Protein AF-A0A9W4SRP0-F1 (afdb_monomer_lite)

Organism: NCBI:txid1117311

Sequence (73 aa):
MEQIRDTYESANPFSDTLTKEEIIREIAKAYGPSPKLQKSEKLQSSKIDRLESKIDEIAIVDRKVIRKIIVSN

pLDDT: mean 79.82, std 9.96, range [54.06, 95.0]

Radius of gyration: 25.27 Å; chains: 1; bounding box: 57×15×59 Å

Structure (mmCIF, N/CA/C/O backbone):
data_AF-A0A9W4SRP0-F1
#
_entry.id   AF-A0A9W4SRP0-F1
#
loop_
_atom_site.group_PDB
_atom_site.id
_atom_site.type_symbol
_atom_site.label_atom_id
_atom_site.label_alt_id
_atom_site.label_comp_id
_atom_site.label_asym_id
_atom_site.label_entity_id
_atom_site.label_seq_id
_atom_site.pdbx_PDB_ins_code
_atom_site.Cartn_x
_atom_site.Cartn_y
_atom_site.Cartn_z
_atom_site.occupancy
_atom_site.B_iso_or_equiv
_atom_site.auth_seq_id
_atom_site.auth_comp_id
_atom_site.auth_asym_id
_atom_site.auth_atom_id
_atom_site.pdbx_PDB_model_num
ATOM 1 N N . MET A 1 1 ? -16.535 -1.467 -8.483 1.00 75.56 1 MET A N 1
ATOM 2 C CA . MET A 1 1 ? -16.035 -0.704 -7.314 1.00 75.56 1 MET A CA 1
ATOM 3 C C . MET A 1 1 ? -17.167 -0.305 -6.377 1.00 75.56 1 MET A C 1
ATOM 5 O O . MET A 1 1 ? -16.965 -0.389 -5.176 1.00 75.56 1 MET A O 1
ATOM 9 N N . GLU A 1 2 ? -18.338 0.056 -6.907 1.00 81.00 2 GLU A N 1
ATOM 10 C CA . GLU A 1 2 ? -19.546 0.417 -6.140 1.00 81.00 2 GLU A CA 1
ATOM 11 C C . GLU A 1 2 ? -20.010 -0.703 -5.195 1.00 81.00 2 GLU A C 1
ATOM 13 O O . GLU A 1 2 ? -19.958 -0.529 -3.988 1.00 81.00 2 GLU A O 1
ATOM 18 N N . GLN A 1 3 ? -20.216 -1.920 -5.710 1.00 84.44 3 GLN A N 1
ATOM 19 C CA . GLN A 1 3 ? -20.625 -3.083 -4.903 1.00 84.44 3 GLN A CA 1
ATOM 20 C C . GLN A 1 3 ? -19.706 -3.383 -3.703 1.00 84.44 3 GLN A C 1
ATOM 22 O O . GLN A 1 3 ? -20.156 -3.849 -2.658 1.00 84.44 3 GLN A O 1
ATOM 27 N N . ILE A 1 4 ? -18.402 -3.128 -3.846 1.00 83.38 4 ILE A N 1
ATOM 28 C CA . ILE A 1 4 ? -17.430 -3.335 -2.766 1.00 83.38 4 ILE A CA 1
ATOM 29 C C . ILE A 1 4 ? -17.615 -2.251 -1.703 1.00 83.38 4 ILE A C 1
ATOM 31 O O . ILE A 1 4 ? -17.647 -2.566 -0.518 1.00 83.38 4 ILE A O 1
ATOM 35 N N . ARG A 1 5 ? -17.771 -0.991 -2.126 1.00 82.06 5 ARG A N 1
ATOM 36 C CA . ARG A 1 5 ? -18.033 0.135 -1.227 1.00 82.06 5 ARG A CA 1
ATOM 37 C C . ARG A 1 5 ? -19.328 -0.083 -0.445 1.00 82.06 5 ARG A C 1
ATOM 39 O O . ARG A 1 5 ? -19.276 -0.026 0.776 1.00 82.06 5 ARG A O 1
ATOM 46 N N . ASP A 1 6 ? -20.410 -0.448 -1.124 1.00 83.50 6 ASP A N 1
ATOM 47 C CA . ASP A 1 6 ? -21.721 -0.675 -0.501 1.00 83.50 6 ASP A CA 1
ATOM 48 C C . ASP A 1 6 ? -21.675 -1.822 0.521 1.00 83.50 6 ASP A C 1
ATOM 50 O O . ASP A 1 6 ? -22.300 -1.764 1.578 1.00 83.50 6 ASP A O 1
ATOM 54 N N . THR A 1 7 ? -20.873 -2.857 0.243 1.00 84.75 7 THR A N 1
ATOM 55 C CA . THR A 1 7 ? -20.656 -3.973 1.177 1.00 84.75 7 THR A CA 1
ATOM 56 C C . THR A 1 7 ? -19.908 -3.519 2.433 1.00 84.75 7 THR A C 1
ATOM 58 O O . THR A 1 7 ? -20.276 -3.911 3.538 1.00 84.75 7 THR A O 1
ATOM 61 N N . TYR A 1 8 ? -18.868 -2.690 2.290 1.00 81.19 8 TYR A N 1
ATOM 62 C CA . TYR A 1 8 ? -18.134 -2.146 3.437 1.00 81.19 8 TYR A CA 1
ATOM 63 C C . TYR A 1 8 ? -18.960 -1.139 4.240 1.00 81.19 8 TYR A C 1
ATOM 65 O O . TYR A 1 8 ? -18.841 -1.109 5.460 1.00 81.19 8 TYR A O 1
ATOM 73 N N . GLU A 1 9 ? -19.799 -0.348 3.574 1.00 80.81 9 GLU A N 1
ATOM 74 C CA . GLU A 1 9 ? -20.687 0.630 4.202 1.00 80.81 9 GLU A CA 1
ATOM 75 C C . GLU A 1 9 ? -21.811 -0.067 4.979 1.00 80.81 9 GLU A C 1
ATOM 77 O O . GLU A 1 9 ? -22.020 0.226 6.152 1.00 80.81 9 GLU A O 1
ATOM 82 N N . SER A 1 10 ? -22.433 -1.101 4.402 1.00 82.75 10 SER A N 1
ATOM 83 C CA . SER A 1 10 ? -23.431 -1.925 5.099 1.00 82.75 10 SER A CA 1
ATOM 84 C C . SER A 1 10 ? -22.851 -2.740 6.259 1.00 82.75 10 SER A C 1
ATOM 86 O O . SER A 1 10 ? -23.581 -3.063 7.195 1.00 82.75 10 SER A O 1
ATOM 88 N N . ALA A 1 11 ? -21.577 -3.132 6.182 1.00 82.81 11 ALA A N 1
ATOM 89 C CA . ALA A 1 11 ? -20.899 -3.887 7.232 1.00 82.81 11 ALA A CA 1
ATOM 90 C C . ALA A 1 11 ? -20.204 -2.986 8.265 1.00 82.81 11 ALA A C 1
ATOM 92 O O . ALA A 1 11 ? -19.576 -3.507 9.188 1.00 82.81 11 ALA A O 1
ATOM 93 N N . ASN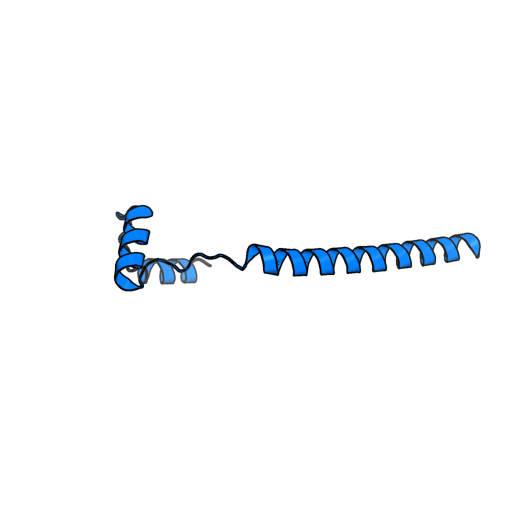 A 1 12 ? -20.280 -1.660 8.111 1.00 79.75 12 ASN A N 1
ATOM 94 C CA . ASN A 1 12 ? -19.650 -0.718 9.020 1.00 79.75 12 ASN A CA 1
ATOM 95 C C . ASN A 1 12 ? -20.384 -0.734 10.375 1.00 79.75 12 ASN A C 1
ATOM 97 O O . ASN A 1 12 ? -21.533 -0.303 10.454 1.00 79.75 12 ASN A O 1
ATOM 101 N N . PRO A 1 13 ? -19.746 -1.199 11.465 1.00 77.00 13 PRO A N 1
ATOM 102 C CA . PRO A 1 13 ? -20.380 -1.212 12.781 1.00 77.00 13 PRO A CA 1
ATOM 103 C C . PRO A 1 13 ? -20.457 0.190 13.408 1.00 77.00 13 PRO A C 1
ATOM 105 O O . PRO A 1 13 ? -21.066 0.355 14.465 1.00 77.00 13 PRO A O 1
ATOM 108 N N . PHE A 1 14 ? -19.817 1.193 12.797 1.00 78.44 14 PHE A N 1
ATOM 109 C CA . PHE A 1 14 ? -19.811 2.570 13.272 1.00 78.44 14 PHE A CA 1
ATOM 110 C C . PHE A 1 14 ? -20.906 3.376 12.571 1.00 78.44 14 PHE A C 1
ATOM 112 O O . PHE A 1 14 ? -20.923 3.470 11.349 1.00 78.44 14 PHE A O 1
ATOM 119 N N . SER A 1 15 ? -21.795 3.985 13.360 1.00 73.44 15 SER A N 1
ATOM 120 C CA . SER A 1 15 ? -22.792 4.942 12.866 1.00 73.44 15 SER A CA 1
ATOM 121 C C . SER A 1 15 ? -22.115 6.117 12.154 1.00 73.44 15 SER A C 1
ATOM 123 O O . SER A 1 15 ? -21.116 6.634 12.658 1.00 73.44 15 SER A O 1
ATOM 125 N N . ASP A 1 16 ? -22.713 6.613 11.067 1.00 75.31 16 ASP A N 1
ATOM 126 C CA . ASP A 1 16 ? -22.261 7.814 10.336 1.00 75.31 16 ASP A CA 1
ATOM 127 C C . ASP A 1 16 ? -22.229 9.080 11.207 1.00 75.31 16 ASP A C 1
ATOM 129 O O . ASP A 1 16 ? -21.641 10.099 10.849 1.00 75.31 16 ASP A O 1
ATOM 133 N N . THR A 1 17 ? -22.867 9.023 12.376 1.00 74.75 17 THR A N 1
ATOM 134 C CA . THR A 1 17 ? -22.891 10.101 13.366 1.00 74.75 17 THR A CA 1
ATOM 135 C C . THR A 1 17 ? -21.636 10.160 14.235 1.00 74.75 17 THR A C 1
ATOM 137 O O . THR A 1 17 ? -21.444 11.152 14.934 1.00 74.75 17 THR A O 1
ATOM 140 N N . LEU A 1 18 ? -20.824 9.098 14.268 1.00 80.19 18 LEU A N 1
ATOM 141 C CA . LEU A 1 18 ? -19.640 9.044 15.120 1.00 80.19 18 LEU A CA 1
ATOM 142 C C . LEU A 1 18 ? -18.495 9.834 14.496 1.00 80.19 18 LEU A C 1
ATOM 144 O O . LEU A 1 18 ? -18.093 9.619 13.353 1.00 80.19 18 LEU A O 1
ATOM 148 N N . THR A 1 19 ? -17.910 10.715 15.298 1.00 83.38 19 THR A N 1
ATOM 149 C CA . THR A 1 19 ? -16.673 11.399 14.930 1.00 83.38 19 THR A CA 1
ATOM 150 C C . THR A 1 19 ? -15.512 10.410 14.868 1.00 83.38 19 THR A C 1
ATOM 152 O O . THR A 1 19 ? -15.492 9.369 15.533 1.00 83.38 19 THR A O 1
ATOM 155 N N . LYS A 1 20 ? -14.487 10.748 14.084 1.00 81.88 20 LYS A N 1
ATOM 156 C CA . LYS A 1 20 ? -13.285 9.918 13.936 1.00 81.88 20 LYS A CA 1
ATOM 157 C C . LYS A 1 20 ? -12.639 9.607 15.292 1.00 81.88 20 LYS A C 1
ATOM 159 O O . LYS A 1 20 ? -12.152 8.501 15.513 1.00 81.88 20 LYS A O 1
ATOM 164 N N . GLU A 1 21 ? -12.663 10.561 16.214 1.00 82.62 21 GLU A N 1
ATOM 165 C CA . GLU A 1 21 ? -12.135 10.436 17.569 1.00 82.62 21 GLU A CA 1
ATOM 166 C C . GLU A 1 21 ? -12.956 9.458 18.418 1.00 82.62 21 GLU A C 1
ATOM 168 O O . GLU A 1 21 ? -12.383 8.706 19.205 1.00 82.62 21 GLU A O 1
ATOM 173 N N . GLU A 1 22 ? -14.281 9.437 18.263 1.00 84.38 22 GLU A N 1
ATOM 174 C CA . GLU A 1 22 ? -15.157 8.466 18.929 1.00 84.38 22 GLU A CA 1
ATOM 175 C C .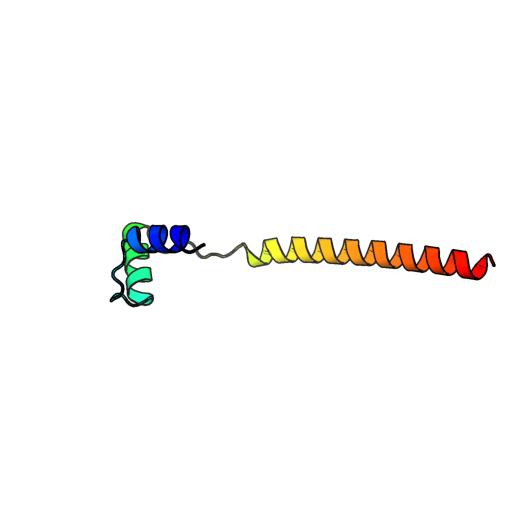 GLU A 1 22 ? -14.917 7.050 18.422 1.00 84.38 22 GLU A C 1
ATOM 177 O O . GLU A 1 22 ? -14.784 6.136 19.234 1.00 84.38 22 GLU A O 1
ATOM 182 N N . ILE A 1 23 ? -14.758 6.888 17.108 1.00 84.44 23 ILE A N 1
ATOM 183 C CA . ILE A 1 23 ? -14.418 5.605 16.483 1.00 84.44 23 ILE A CA 1
ATOM 184 C C . ILE A 1 23 ? -13.075 5.096 17.018 1.00 84.44 23 ILE A C 1
ATOM 186 O O . ILE A 1 23 ? -12.970 3.952 17.458 1.00 84.44 23 ILE A O 1
ATOM 190 N N . ILE A 1 24 ? -12.049 5.954 17.056 1.00 83.44 24 ILE A N 1
ATOM 191 C CA . ILE A 1 24 ? -10.727 5.599 17.595 1.00 83.44 24 ILE A CA 1
ATOM 192 C C . ILE A 1 24 ? -10.822 5.191 19.071 1.00 83.44 24 ILE A C 1
ATOM 194 O O . ILE A 1 24 ? -10.186 4.214 19.472 1.00 83.44 24 ILE A O 1
ATOM 198 N N . ARG A 1 25 ? -11.618 5.901 19.885 1.00 83.69 25 ARG A N 1
ATOM 199 C CA . ARG A 1 25 ? -11.835 5.542 21.296 1.00 83.69 25 ARG A CA 1
ATOM 200 C C . ARG A 1 25 ? -12.535 4.196 21.443 1.00 83.69 25 ARG A C 1
ATOM 202 O O . ARG A 1 25 ? -12.134 3.413 22.296 1.00 83.69 25 ARG A O 1
ATOM 209 N N . GLU A 1 26 ? -13.550 3.921 20.635 1.00 82.69 26 GLU A N 1
ATOM 210 C CA . GLU A 1 26 ? -14.311 2.672 20.710 1.00 82.69 26 GLU A CA 1
ATOM 211 C C . GLU A 1 26 ? -13.467 1.468 20.269 1.00 82.69 26 GLU A C 1
ATOM 213 O O . GLU A 1 26 ? -13.426 0.446 20.954 1.00 82.69 26 GLU A O 1
ATOM 218 N N . ILE A 1 27 ? -12.672 1.633 19.207 1.00 82.19 27 ILE A N 1
ATOM 219 C CA . ILE A 1 27 ? -11.666 0.648 18.785 1.00 82.19 27 ILE A CA 1
ATOM 220 C C . ILE A 1 27 ? -10.644 0.417 19.904 1.00 82.19 27 ILE A C 1
ATOM 222 O O . ILE A 1 27 ? -10.314 -0.729 20.206 1.00 82.19 27 ILE A O 1
ATOM 226 N N . ALA A 1 28 ? -10.175 1.481 20.563 1.00 82.62 28 ALA A N 1
ATOM 227 C CA . ALA A 1 28 ? -9.215 1.365 21.656 1.00 82.62 28 ALA A CA 1
ATOM 228 C C . ALA A 1 28 ? -9.793 0.678 22.906 1.00 82.62 28 ALA A C 1
ATOM 230 O O . ALA A 1 28 ? -9.049 0.021 23.632 1.00 82.62 28 ALA A O 1
ATOM 231 N N . LYS A 1 29 ? -11.103 0.792 23.163 1.00 81.56 29 LYS A N 1
ATOM 232 C CA . LYS A 1 29 ? -11.775 0.043 24.238 1.00 81.56 29 LYS A CA 1
ATOM 233 C C . LYS A 1 29 ? -11.874 -1.445 23.915 1.00 81.56 29 LYS A C 1
ATOM 235 O O . LYS A 1 29 ? -11.609 -2.264 24.786 1.00 81.56 29 LYS A O 1
ATOM 240 N N . ALA A 1 30 ? -12.260 -1.784 22.685 1.00 83.50 30 ALA A N 1
ATOM 241 C CA . ALA A 1 30 ? -12.483 -3.170 22.279 1.00 83.50 30 ALA A CA 1
ATOM 242 C C . ALA A 1 30 ? -11.173 -3.952 22.084 1.00 83.50 30 ALA A C 1
ATOM 244 O O . ALA A 1 30 ? -11.087 -5.118 22.460 1.00 83.50 30 ALA A O 1
ATOM 245 N N . TYR A 1 31 ? -10.150 -3.309 21.517 1.00 80.88 31 TYR A N 1
ATOM 246 C CA . TYR A 1 31 ? -8.904 -3.963 21.099 1.00 80.88 31 TYR A CA 1
ATOM 247 C C . TYR A 1 31 ? -7.667 -3.492 21.876 1.00 80.88 31 TYR A C 1
ATOM 249 O O . TYR A 1 31 ? -6.562 -3.980 21.636 1.00 80.88 31 TYR A O 1
ATOM 257 N N . GLY A 1 32 ? -7.836 -2.567 22.824 1.00 77.25 32 GLY A N 1
ATOM 258 C CA . GLY A 1 32 ? -6.732 -1.914 23.519 1.00 77.25 32 GLY A CA 1
ATOM 259 C C . GLY A 1 32 ? -6.116 -0.770 22.702 1.00 77.25 32 GLY A C 1
ATOM 260 O O . GLY A 1 32 ? -6.454 -0.564 21.533 1.00 77.25 32 GLY A O 1
ATOM 261 N N . PRO A 1 33 ? -5.205 0.019 23.300 1.00 72.88 33 PRO A N 1
ATOM 262 C CA . PRO A 1 33 ? -4.512 1.082 22.584 1.00 72.88 33 PRO A CA 1
ATOM 263 C C . PRO A 1 33 ? -3.805 0.500 21.358 1.00 72.88 33 PRO A C 1
ATOM 265 O O . PRO A 1 33 ? -3.024 -0.444 21.482 1.00 72.88 33 PRO A O 1
ATOM 268 N N . SER A 1 34 ? -4.082 1.074 20.181 1.00 68.31 34 SER A N 1
ATOM 269 C CA . SER A 1 34 ? -3.460 0.635 18.932 1.00 68.31 34 SER A CA 1
ATOM 270 C C . SER A 1 34 ? -1.941 0.605 19.120 1.00 68.31 34 SER A C 1
ATOM 272 O O . SER A 1 34 ? -1.366 1.621 19.541 1.00 68.31 34 SER A O 1
ATOM 274 N N . PRO A 1 35 ? -1.272 -0.537 18.876 1.00 66.06 35 PRO A N 1
ATOM 275 C CA . PRO A 1 35 ? 0.173 -0.589 18.972 1.00 66.06 35 PRO A CA 1
ATOM 276 C C . PRO A 1 35 ? 0.722 0.482 18.033 1.00 66.06 35 PRO A C 1
ATOM 278 O O . PRO A 1 35 ? 0.364 0.518 16.855 1.00 66.06 35 PRO A O 1
ATOM 281 N N . LYS A 1 36 ? 1.555 1.390 18.565 1.00 60.31 36 LYS A N 1
ATOM 282 C CA . LYS A 1 36 ? 2.224 2.420 17.759 1.00 60.31 36 LYS A CA 1
ATOM 283 C C . LYS A 1 36 ? 2.749 1.746 16.493 1.00 60.31 36 LYS A C 1
ATOM 285 O O . LYS A 1 36 ? 3.512 0.783 16.596 1.00 60.31 36 LYS A O 1
ATOM 290 N N . LEU A 1 37 ? 2.343 2.247 15.322 1.00 59.69 37 LEU A N 1
ATOM 291 C CA . LEU A 1 37 ? 2.817 1.833 13.995 1.00 59.69 37 LEU A CA 1
ATOM 292 C C . LEU A 1 37 ? 4.304 2.194 13.832 1.00 59.69 37 LEU A C 1
ATOM 294 O O . LEU A 1 37 ? 4.697 2.954 12.960 1.00 59.69 37 LEU A O 1
ATOM 298 N N . GLN A 1 38 ? 5.168 1.711 14.718 1.00 59.06 38 GLN A N 1
ATOM 299 C CA . GLN A 1 38 ? 6.474 2.312 14.951 1.00 59.06 38 GLN A CA 1
ATOM 300 C C . GLN A 1 38 ? 7.589 1.686 14.109 1.00 59.06 38 GLN A C 1
ATOM 302 O O . GLN A 1 38 ? 8.761 1.859 14.429 1.00 59.06 38 GLN A O 1
ATOM 307 N N . LYS A 1 39 ? 7.269 0.915 13.061 1.00 57.47 39 LYS A N 1
ATOM 308 C CA . LYS A 1 39 ? 8.302 0.184 12.301 1.00 57.47 39 LYS A CA 1
ATOM 309 C C . LYS A 1 39 ? 8.109 0.109 10.787 1.00 57.47 39 LYS A C 1
ATOM 311 O O . LYS A 1 39 ? 9.003 -0.412 10.129 1.00 57.47 39 LYS A O 1
ATOM 316 N N . SER A 1 40 ? 7.016 0.624 10.215 1.00 59.19 40 SER A N 1
ATOM 317 C CA . SER A 1 40 ? 6.828 0.528 8.758 1.00 59.19 40 SER A CA 1
ATOM 318 C C . SER A 1 40 ? 7.747 1.495 8.011 1.00 59.19 40 SER A C 1
ATOM 320 O O . SER A 1 40 ? 8.529 1.051 7.181 1.00 59.19 40 SER A O 1
ATOM 322 N N . GLU A 1 41 ? 7.764 2.782 8.367 1.00 61.19 41 GLU A N 1
ATOM 323 C CA . GLU A 1 41 ? 8.535 3.799 7.627 1.00 61.19 41 GLU A CA 1
ATOM 324 C C . GLU A 1 41 ? 10.028 3.460 7.511 1.00 61.19 41 GLU A C 1
ATOM 326 O O . GLU A 1 41 ? 10.591 3.539 6.423 1.00 61.19 41 GLU A O 1
ATOM 331 N N . LYS A 1 42 ? 10.653 2.965 8.589 1.00 63.34 42 LYS A N 1
ATOM 332 C CA . LYS A 1 42 ? 12.080 2.593 8.597 1.00 63.34 42 LYS A CA 1
ATOM 333 C C . LYS A 1 42 ? 12.398 1.324 7.786 1.00 63.34 42 LYS A C 1
ATOM 335 O O . LYS A 1 42 ? 13.509 1.167 7.291 1.00 63.34 42 LYS A O 1
ATOM 340 N N . LEU A 1 43 ? 11.445 0.397 7.662 1.00 61.28 43 LEU A N 1
ATOM 341 C CA . LEU A 1 43 ? 11.583 -0.800 6.817 1.00 61.28 43 LEU A CA 1
ATOM 342 C C . LEU A 1 43 ? 11.271 -0.501 5.346 1.00 61.28 43 LEU A C 1
ATOM 344 O O . LEU A 1 43 ? 11.827 -1.151 4.462 1.00 61.28 43 LEU A O 1
ATOM 348 N N . GLN A 1 44 ? 10.386 0.461 5.083 1.00 66.19 44 GLN A N 1
ATOM 349 C CA . GLN A 1 44 ? 10.054 0.909 3.732 1.00 66.19 44 GLN A CA 1
ATOM 350 C C . GLN A 1 44 ? 11.189 1.751 3.138 1.00 66.19 44 GLN A C 1
ATOM 352 O O . GLN A 1 44 ? 11.548 1.513 1.988 1.00 66.19 44 GLN A O 1
ATOM 357 N N . SER A 1 45 ? 11.827 2.630 3.923 1.00 72.62 45 SER A N 1
ATOM 358 C CA . SER A 1 45 ? 12.974 3.424 3.456 1.00 72.62 45 SER A CA 1
ATOM 359 C C . SER A 1 45 ? 14.118 2.532 2.965 1.00 72.62 45 SER A C 1
ATOM 361 O O . SER A 1 45 ? 14.548 2.660 1.830 1.00 72.62 45 SER A O 1
ATOM 363 N N . SER A 1 46 ? 14.495 1.504 3.734 1.00 79.62 46 SER A N 1
ATOM 364 C CA . SER A 1 46 ? 15.566 0.574 3.342 1.00 79.62 46 SER A CA 1
ATOM 365 C C . SER A 1 46 ? 15.283 -0.183 2.034 1.00 79.62 46 SER A C 1
ATOM 367 O O . SER A 1 46 ? 16.213 -0.537 1.306 1.00 79.62 46 SER A O 1
ATOM 369 N N . LYS A 1 47 ? 14.009 -0.459 1.721 1.00 85.38 47 LYS A N 1
ATOM 370 C CA . LYS A 1 47 ? 13.629 -1.080 0.444 1.00 85.38 47 LYS A CA 1
ATOM 371 C C . LYS A 1 47 ? 13.728 -0.089 -0.711 1.00 85.38 47 LYS A C 1
ATOM 373 O O . LYS A 1 47 ? 14.149 -0.498 -1.789 1.00 85.38 47 LYS A O 1
ATOM 378 N N . ILE A 1 48 ? 13.357 1.167 -0.478 1.00 88.38 48 ILE A N 1
ATOM 379 C CA . ILE A 1 48 ? 13.448 2.254 -1.457 1.00 88.38 48 ILE A CA 1
ATOM 380 C C . ILE A 1 48 ? 14.917 2.550 -1.769 1.00 88.38 48 ILE A C 1
ATOM 382 O O . ILE A 1 48 ? 15.298 2.455 -2.930 1.00 88.38 48 ILE A O 1
ATOM 386 N N . ASP A 1 49 ? 15.759 2.727 -0.748 1.00 87.31 49 ASP A N 1
ATOM 387 C CA . ASP A 1 49 ? 17.201 2.981 -0.904 1.00 87.31 49 ASP A CA 1
ATOM 388 C C . ASP A 1 49 ? 17.881 1.885 -1.752 1.00 87.31 49 ASP A C 1
ATOM 390 O O . ASP A 1 49 ? 18.713 2.139 -2.624 1.00 87.31 49 ASP A O 1
ATOM 394 N N . ARG A 1 50 ? 17.488 0.621 -1.541 1.00 91.94 50 ARG A N 1
ATOM 395 C CA . ARG A 1 50 ? 1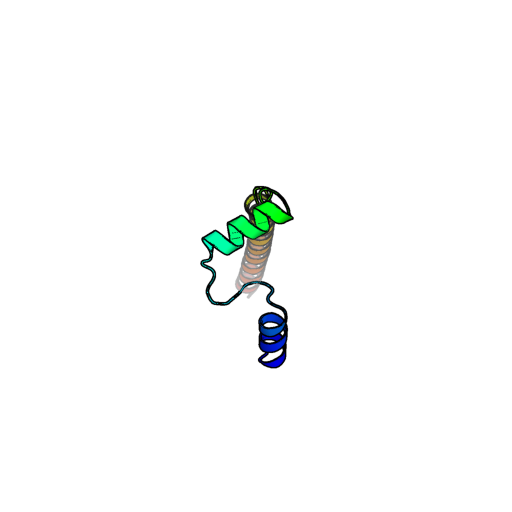8.006 -0.519 -2.312 1.00 91.94 50 ARG A CA 1
ATOM 396 C C . ARG A 1 50 ? 17.525 -0.525 -3.766 1.00 91.94 50 ARG A C 1
ATOM 398 O O . ARG A 1 50 ? 18.233 -1.039 -4.632 1.00 91.94 50 ARG A O 1
ATOM 405 N N . LEU A 1 51 ? 16.317 -0.035 -4.036 1.00 92.88 51 LEU A N 1
ATOM 406 C CA . LEU A 1 51 ? 15.789 0.073 -5.396 1.00 92.88 51 LEU A CA 1
ATOM 407 C C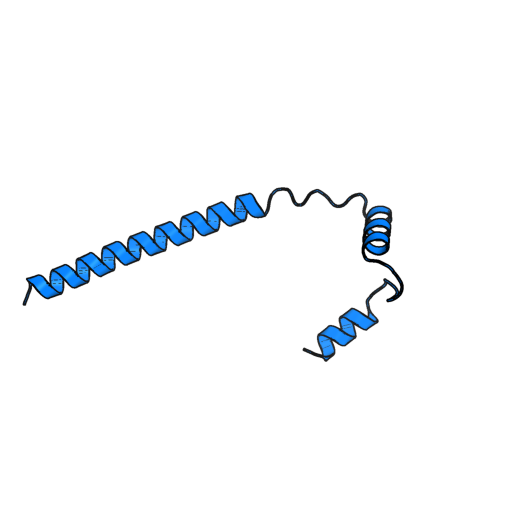 . LEU A 1 51 ? 16.453 1.223 -6.153 1.00 92.88 51 LEU A C 1
ATOM 409 O O . LEU A 1 51 ? 16.847 1.020 -7.298 1.00 92.88 51 LEU A O 1
ATOM 413 N N . GLU A 1 52 ? 16.651 2.370 -5.506 1.00 92.44 52 GLU A N 1
ATOM 414 C CA . GLU A 1 52 ? 17.379 3.509 -6.076 1.00 92.44 52 GLU A CA 1
ATOM 415 C C . GLU A 1 52 ? 18.807 3.113 -6.468 1.00 92.44 52 GLU A C 1
ATOM 417 O O . GLU A 1 52 ? 19.201 3.293 -7.619 1.00 92.44 52 GLU A O 1
ATOM 422 N N . SER A 1 53 ? 19.532 2.421 -5.581 1.00 92.81 53 SER A N 1
ATOM 423 C CA . SER A 1 53 ? 20.881 1.919 -5.887 1.00 92.81 53 SER A CA 1
ATOM 424 C C . SER A 1 53 ? 20.921 1.000 -7.115 1.00 92.81 53 SER A C 1
ATOM 426 O O . SER A 1 53 ? 21.866 1.055 -7.899 1.00 92.81 53 SER A O 1
ATOM 428 N N . LYS A 1 54 ? 19.906 0.148 -7.317 1.00 94.88 54 LYS A N 1
ATOM 429 C CA . LYS A 1 54 ? 19.839 -0.729 -8.500 1.00 94.88 54 LYS A CA 1
ATOM 430 C C . LYS A 1 54 ? 19.568 0.047 -9.786 1.00 94.88 54 LYS A C 1
ATOM 432 O O . LYS A 1 54 ? 20.069 -0.336 -10.841 1.00 94.88 54 LYS A O 1
ATOM 437 N N . ILE A 1 55 ? 18.765 1.106 -9.709 1.00 95.00 55 ILE A N 1
ATOM 438 C CA . ILE A 1 55 ? 18.487 1.986 -10.849 1.00 95.00 55 ILE A CA 1
ATOM 439 C C . ILE A 1 55 ? 19.767 2.718 -11.257 1.00 95.00 55 ILE A C 1
ATOM 441 O O . ILE A 1 55 ? 20.087 2.761 -12.445 1.00 95.00 55 ILE A O 1
ATOM 445 N N . ASP A 1 56 ? 20.537 3.213 -10.288 1.00 92.81 56 ASP A N 1
ATOM 446 C CA . ASP A 1 56 ? 21.814 3.879 -10.550 1.00 92.81 56 ASP A CA 1
ATOM 447 C C . ASP A 1 56 ? 22.836 2.942 -11.205 1.00 92.81 56 ASP A C 1
ATOM 449 O O . ASP A 1 56 ? 23.500 3.325 -12.172 1.00 92.81 56 ASP A O 1
ATOM 453 N N . GLU A 1 57 ? 22.931 1.691 -10.747 1.00 91.75 57 GLU A N 1
ATOM 454 C CA . GLU A 1 57 ? 23.783 0.675 -11.376 1.00 91.75 57 GLU A CA 1
ATOM 455 C C . GLU A 1 57 ? 23.411 0.442 -12.849 1.00 91.75 57 GLU A C 1
ATOM 457 O O . GLU A 1 57 ? 24.291 0.445 -13.716 1.00 91.75 57 GLU A O 1
ATOM 462 N N . ILE A 1 58 ? 22.115 0.302 -13.151 1.00 94.25 58 ILE A N 1
ATOM 463 C CA . ILE A 1 58 ? 21.617 0.137 -14.526 1.00 94.25 58 ILE A CA 1
ATOM 464 C C . ILE A 1 58 ? 21.943 1.380 -15.363 1.00 94.25 58 ILE A C 1
ATOM 466 O O . ILE A 1 58 ? 22.507 1.260 -16.450 1.00 94.25 58 ILE A O 1
ATOM 470 N N . ALA A 1 59 ? 21.692 2.580 -14.834 1.00 90.44 59 ALA A N 1
ATOM 471 C CA . ALA A 1 59 ? 21.975 3.832 -15.530 1.00 90.44 59 ALA A CA 1
ATOM 472 C C . ALA A 1 59 ? 23.474 4.009 -15.840 1.00 90.44 59 ALA A C 1
ATOM 474 O O . ALA A 1 59 ? 23.843 4.571 -16.877 1.00 90.44 59 ALA A O 1
ATOM 475 N N . ILE A 1 60 ? 24.360 3.530 -14.963 1.00 89.50 60 ILE A N 1
ATOM 476 C CA . ILE A 1 60 ? 25.810 3.525 -15.197 1.00 89.50 60 ILE A CA 1
ATOM 477 C C . ILE A 1 60 ? 26.174 2.562 -16.330 1.00 89.50 60 ILE A C 1
ATOM 479 O O . ILE A 1 60 ? 26.998 2.912 -17.184 1.00 89.50 60 ILE A O 1
ATOM 483 N N . VAL A 1 61 ? 25.593 1.360 -16.342 1.00 90.81 61 VAL A N 1
ATOM 484 C CA . VAL A 1 61 ? 25.829 0.364 -17.397 1.00 90.81 61 VAL A CA 1
ATOM 485 C C . VAL A 1 61 ? 25.347 0.893 -18.747 1.00 90.81 61 VAL A C 1
ATOM 487 O O . VAL A 1 61 ? 26.131 0.891 -19.697 1.00 90.81 61 VAL A O 1
ATOM 490 N N . ASP A 1 62 ? 24.142 1.454 -18.819 1.00 87.69 62 ASP A N 1
ATOM 491 C CA . ASP A 1 62 ? 23.580 2.015 -20.052 1.00 87.69 62 ASP A CA 1
ATOM 492 C C . ASP A 1 62 ? 24.454 3.135 -20.623 1.00 87.69 62 ASP A C 1
ATOM 494 O O . ASP A 1 62 ? 24.809 3.122 -21.805 1.00 87.69 62 ASP A O 1
ATOM 498 N N . ARG A 1 63 ? 24.916 4.070 -19.780 1.00 87.62 63 ARG A N 1
ATOM 499 C CA . ARG A 1 63 ? 25.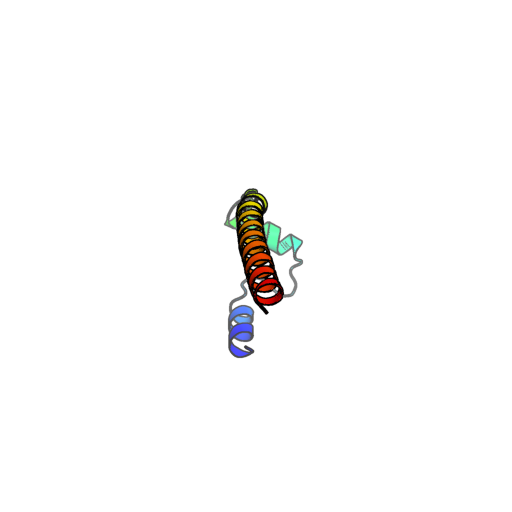842 5.131 -20.219 1.00 87.62 63 ARG A CA 1
ATOM 500 C C . ARG A 1 63 ? 27.155 4.570 -20.761 1.00 87.62 63 ARG A C 1
ATOM 502 O O . ARG A 1 63 ? 27.699 5.118 -21.722 1.00 87.62 63 ARG A O 1
ATOM 509 N N . LYS A 1 64 ? 27.695 3.508 -20.152 1.00 86.19 64 LYS A N 1
ATOM 510 C CA . LYS A 1 64 ? 28.928 2.856 -20.628 1.00 86.19 64 LYS A CA 1
ATOM 511 C C . LYS A 1 64 ? 28.714 2.176 -21.977 1.00 86.19 64 LYS A C 1
ATOM 513 O O . LYS A 1 64 ? 29.569 2.314 -22.851 1.00 86.19 64 LYS A O 1
ATOM 518 N N . VAL A 1 65 ? 27.590 1.484 -22.157 1.00 85.31 65 VAL A N 1
ATOM 519 C CA . VAL A 1 65 ? 27.230 0.829 -23.422 1.00 85.31 65 VAL A CA 1
ATOM 520 C C . VAL A 1 65 ? 27.073 1.865 -24.533 1.00 85.31 65 VAL A C 1
ATOM 522 O O . VAL A 1 65 ? 27.713 1.737 -25.574 1.00 85.31 65 VAL A O 1
ATOM 525 N N . ILE A 1 66 ? 26.323 2.941 -24.281 1.00 84.31 66 ILE A N 1
ATOM 526 C CA . 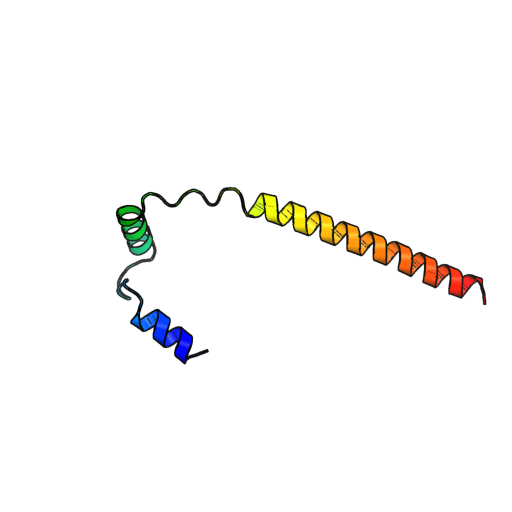ILE A 1 66 ? 26.123 4.032 -25.245 1.00 84.31 66 ILE A CA 1
ATOM 527 C C . ILE A 1 66 ? 27.462 4.669 -25.642 1.00 84.31 66 ILE A C 1
ATOM 529 O O . ILE A 1 66 ? 27.740 4.824 -26.829 1.00 84.31 66 ILE A O 1
ATOM 533 N N . ARG A 1 67 ? 28.340 4.979 -24.676 1.00 83.44 67 ARG A N 1
ATOM 534 C CA . ARG A 1 67 ? 29.683 5.508 -24.983 1.00 83.44 67 ARG A CA 1
ATOM 535 C C . ARG A 1 67 ? 30.510 4.549 -25.830 1.00 83.44 67 ARG A C 1
ATOM 537 O O . ARG A 1 67 ? 31.194 4.995 -26.742 1.00 83.44 67 ARG A O 1
ATOM 544 N N . LYS A 1 68 ? 30.460 3.248 -25.537 1.00 82.50 68 LYS A N 1
ATOM 545 C CA . LYS A 1 68 ? 31.210 2.242 -26.295 1.00 82.50 68 LYS A CA 1
ATOM 546 C C . LYS A 1 68 ? 30.741 2.172 -27.749 1.00 82.50 68 LYS A C 1
ATOM 548 O O . LYS A 1 68 ? 31.584 2.074 -28.631 1.00 82.50 68 LYS A O 1
ATOM 553 N N . ILE A 1 69 ? 29.433 2.269 -27.993 1.00 81.19 69 ILE A N 1
ATOM 554 C CA . ILE A 1 69 ? 28.854 2.304 -29.344 1.00 81.19 69 ILE A CA 1
ATOM 555 C C . ILE A 1 69 ? 29.319 3.552 -30.104 1.00 81.19 69 ILE A C 1
ATOM 557 O O . ILE A 1 69 ? 29.770 3.432 -31.235 1.00 81.19 69 ILE A O 1
ATOM 561 N N . ILE A 1 70 ? 29.273 4.731 -29.473 1.00 78.44 70 ILE A N 1
ATOM 562 C CA . ILE A 1 70 ? 29.679 5.998 -30.108 1.00 78.44 70 ILE A CA 1
ATOM 563 C C . ILE A 1 70 ? 31.172 6.007 -30.471 1.00 78.44 70 ILE A C 1
ATOM 565 O O . ILE A 1 70 ? 31.529 6.536 -31.511 1.00 78.44 70 ILE A O 1
ATOM 569 N N . VAL A 1 71 ? 32.038 5.432 -29.630 1.00 74.00 71 VAL A N 1
ATOM 570 C CA . VAL A 1 71 ? 33.499 5.393 -29.858 1.00 74.00 71 VAL A CA 1
ATOM 571 C C . VAL A 1 71 ? 33.913 4.309 -30.864 1.00 74.00 71 VAL A C 1
ATOM 573 O O . VAL A 1 71 ? 35.034 4.334 -31.361 1.00 74.00 71 VAL A O 1
ATOM 576 N N . SER A 1 72 ? 33.039 3.338 -31.142 1.00 68.69 72 SER A N 1
ATOM 577 C CA . SER A 1 72 ? 33.328 2.217 -32.053 1.00 68.69 72 SER A CA 1
ATOM 578 C C . SER A 1 72 ? 32.828 2.443 -33.491 1.00 68.69 72 SER A C 1
ATOM 580 O O . SER A 1 72 ? 32.987 1.541 -34.311 1.00 68.69 72 SER A O 1
ATOM 582 N N . ASN A 1 73 ? 32.235 3.607 -33.783 1.00 54.06 73 ASN A N 1
ATOM 583 C CA . ASN A 1 73 ? 31.904 4.104 -35.127 1.00 54.06 73 ASN A CA 1
ATOM 584 C C . ASN A 1 73 ? 32.883 5.211 -35.529 1.00 54.06 73 ASN A C 1
ATOM 586 O O . ASN A 1 73 ? 33.106 5.362 -36.748 1.00 54.06 73 ASN A O 1
#

Foldseek 3Di:
DVVVVVVCVVVPPDDPPDDPVNVQVVCCVVPNNDDPPPPDVVVVVVVVVVVVVVVVVVVVVVVVVVVVVVVVD

Secondary structure (DSSP, 8-state):
-HHHHHHHHHT--S-TTS-HHHHHHHHHHHH-SPP---SHHHHHHHHHHHHHHHHHHHHHHHHHHHHHHHHT-